Protein AF-A0A520JYJ1-F1 (afdb_monomer)

Structure (mmCIF, N/CA/C/O backbone):
data_AF-A0A520JYJ1-F1
#
_entry.id   AF-A0A520JYJ1-F1
#
loop_
_atom_site.group_PDB
_atom_site.id
_atom_site.type_symbol
_atom_site.label_atom_id
_atom_site.label_alt_id
_atom_site.label_comp_id
_atom_site.label_asym_id
_atom_site.label_entity_id
_atom_site.label_seq_id
_atom_site.pdbx_PDB_ins_code
_atom_site.Cartn_x
_atom_site.Cartn_y
_atom_site.Cartn_z
_atom_site.occupancy
_atom_site.B_iso_or_equiv
_atom_site.auth_seq_id
_atom_site.auth_comp_id
_atom_site.auth_asym_id
_atom_site.auth_atom_id
_atom_site.pdbx_PDB_model_num
ATOM 1 N N . MET A 1 1 ? 9.051 22.943 2.762 1.00 49.75 1 MET A N 1
ATOM 2 C CA . MET A 1 1 ? 8.472 21.767 3.449 1.00 49.75 1 MET A CA 1
ATOM 3 C C . MET A 1 1 ? 9.576 20.745 3.698 1.00 49.75 1 MET A C 1
ATOM 5 O O . MET A 1 1 ? 9.988 20.079 2.762 1.00 49.75 1 MET A O 1
ATOM 9 N N . LYS A 1 2 ? 10.110 20.650 4.923 1.00 54.56 2 LYS A N 1
ATOM 10 C CA . LYS A 1 2 ? 10.982 19.531 5.313 1.00 54.56 2 LYS A CA 1
ATOM 11 C C . LYS A 1 2 ? 10.099 18.504 6.011 1.00 54.56 2 LYS A C 1
ATOM 13 O O . LYS A 1 2 ? 9.679 18.733 7.141 1.00 54.56 2 LYS A O 1
ATOM 18 N N . HIS A 1 3 ? 9.759 17.411 5.335 1.00 61.56 3 HIS A N 1
ATOM 19 C CA . HIS A 1 3 ? 9.203 16.261 6.040 1.00 61.56 3 HIS A CA 1
ATOM 20 C C . HIS A 1 3 ? 10.293 15.717 6.963 1.00 61.56 3 HIS A C 1
ATOM 22 O O . HIS A 1 3 ? 11.435 15.547 6.536 1.00 61.56 3 HIS A O 1
ATOM 28 N N . SER A 1 4 ? 9.971 15.475 8.233 1.00 85.25 4 SER A N 1
ATOM 29 C CA . SER A 1 4 ? 10.904 14.758 9.096 1.00 85.25 4 SER A CA 1
ATOM 30 C C . SER A 1 4 ? 11.098 13.344 8.549 1.00 85.25 4 SER A C 1
ATOM 32 O O . SER A 1 4 ? 10.180 12.763 7.964 1.00 85.25 4 SER A O 1
ATOM 34 N N . LEU A 1 5 ? 12.277 12.763 8.770 1.00 85.81 5 LEU A N 1
ATOM 35 C CA . LEU A 1 5 ? 12.536 11.359 8.432 1.00 85.81 5 LEU A CA 1
ATOM 36 C C . LEU A 1 5 ? 11.458 10.433 9.023 1.00 85.81 5 LEU A C 1
ATOM 38 O O . LEU A 1 5 ? 11.055 9.462 8.391 1.00 85.81 5 LEU A O 1
ATOM 42 N N . THR A 1 6 ? 10.926 10.781 10.197 1.00 85.56 6 THR A N 1
ATOM 43 C CA . THR A 1 6 ? 9.805 10.092 10.845 1.00 85.56 6 THR A CA 1
ATOM 44 C C . THR A 1 6 ? 8.529 10.113 10.002 1.00 85.56 6 THR A C 1
ATOM 46 O O . THR A 1 6 ? 7.864 9.088 9.876 1.00 85.56 6 THR A O 1
ATOM 49 N N . ALA A 1 7 ? 8.182 11.255 9.402 1.00 84.88 7 ALA A N 1
ATOM 50 C CA . ALA A 1 7 ? 7.011 11.354 8.537 1.00 84.88 7 ALA A CA 1
ATOM 51 C C . ALA A 1 7 ? 7.184 10.505 7.269 1.00 84.88 7 ALA A C 1
ATOM 53 O O . ALA A 1 7 ? 6.270 9.772 6.908 1.00 84.88 7 ALA A O 1
ATOM 54 N N . ILE A 1 8 ? 8.368 10.548 6.648 1.00 88.94 8 ILE A N 1
ATOM 55 C CA . ILE A 1 8 ? 8.685 9.755 5.449 1.00 88.94 8 ILE A CA 1
ATOM 56 C C . ILE A 1 8 ? 8.552 8.257 5.745 1.00 88.94 8 ILE A C 1
ATOM 58 O O . ILE A 1 8 ? 7.845 7.552 5.029 1.00 88.94 8 ILE A O 1
ATOM 62 N N . LYS A 1 9 ? 9.158 7.784 6.843 1.00 89.75 9 LYS A N 1
ATOM 63 C CA . LYS A 1 9 ? 9.048 6.384 7.281 1.00 89.75 9 LYS A CA 1
ATOM 64 C C . LYS A 1 9 ? 7.595 5.958 7.474 1.00 89.75 9 LYS A C 1
ATOM 66 O O . LYS A 1 9 ? 7.208 4.895 7.003 1.00 89.75 9 LYS A O 1
ATOM 71 N N . ARG A 1 10 ? 6.782 6.800 8.123 1.00 90.06 10 ARG A N 1
ATOM 72 C CA . ARG A 1 10 ? 5.357 6.517 8.325 1.00 90.06 10 ARG A CA 1
ATOM 73 C C . ARG A 1 10 ? 4.626 6.339 6.996 1.00 90.06 10 ARG A C 1
ATOM 75 O O . ARG A 1 10 ? 3.911 5.360 6.857 1.00 90.06 10 ARG A O 1
ATOM 82 N N . TYR A 1 11 ? 4.830 7.228 6.022 1.00 92.12 11 TYR A N 1
ATOM 83 C CA . TYR A 1 11 ? 4.169 7.102 4.717 1.00 92.12 11 TYR A CA 1
ATOM 84 C C . TYR A 1 11 ? 4.566 5.823 3.980 1.00 92.12 11 TYR A C 1
ATOM 86 O O . TYR A 1 11 ? 3.695 5.164 3.421 1.00 92.12 11 TYR A O 1
ATOM 94 N N . ILE A 1 12 ? 5.845 5.440 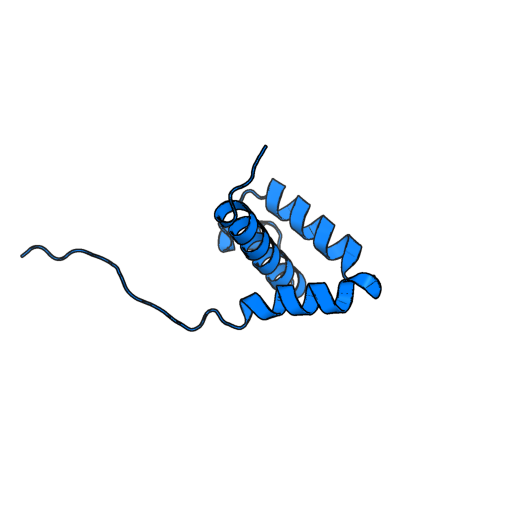4.031 1.00 92.69 12 ILE A N 1
ATOM 95 C CA . ILE A 1 12 ? 6.326 4.201 3.405 1.00 92.69 12 ILE A CA 1
ATOM 96 C C . ILE A 1 12 ? 5.677 2.974 4.060 1.00 92.69 12 ILE A C 1
ATOM 98 O O . ILE A 1 12 ? 5.176 2.113 3.346 1.00 92.69 12 ILE A O 1
ATOM 102 N N . LEU A 1 13 ? 5.618 2.917 5.396 1.00 93.94 13 LEU A N 1
ATOM 103 C CA . LEU A 1 13 ? 4.986 1.808 6.128 1.00 93.94 13 LEU A CA 1
ATOM 104 C C . LEU A 1 13 ? 3.464 1.750 5.925 1.00 93.94 13 LEU A C 1
ATOM 106 O O . LEU A 1 13 ? 2.870 0.680 5.825 1.00 93.94 13 LEU A O 1
ATOM 110 N N . THR A 1 14 ? 2.796 2.902 5.861 1.00 95.88 14 THR A N 1
ATOM 111 C CA . THR A 1 14 ? 1.362 2.943 5.555 1.00 95.88 14 THR A CA 1
ATOM 112 C C . THR A 1 14 ? 1.104 2.460 4.128 1.00 95.88 14 THR A C 1
ATOM 114 O O . THR A 1 14 ? 0.193 1.663 3.908 1.00 95.88 14 THR A O 1
ATOM 117 N N . PHE A 1 15 ? 1.917 2.898 3.163 1.00 96.81 15 PHE A N 1
ATOM 118 C CA . PHE A 1 15 ? 1.826 2.442 1.779 1.00 96.81 15 PHE A CA 1
ATOM 119 C C . PHE A 1 15 ? 2.095 0.938 1.654 1.00 96.81 15 PHE A C 1
ATOM 121 O O . PHE A 1 15 ? 1.308 0.247 1.009 1.00 96.81 15 PHE A O 1
ATOM 128 N N . SER A 1 16 ? 3.129 0.413 2.323 1.00 96.50 16 SER A N 1
ATOM 129 C CA . SER A 1 16 ? 3.459 -1.016 2.285 1.00 96.50 16 SER A CA 1
ATOM 130 C C . SER A 1 16 ? 2.305 -1.886 2.775 1.00 96.50 16 SER A C 1
ATOM 132 O O .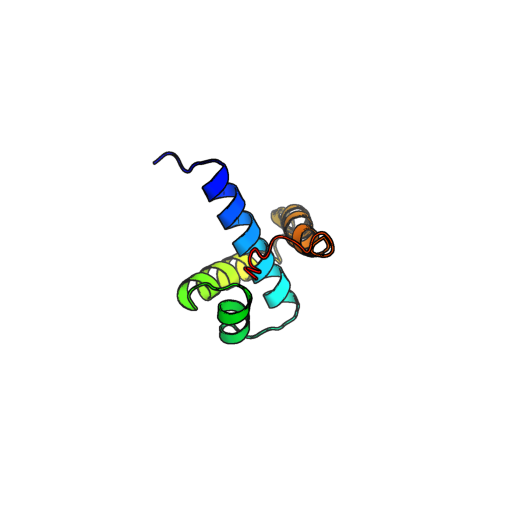 SER A 1 16 ? 2.023 -2.918 2.166 1.00 96.50 16 SER A O 1
ATOM 134 N N . ARG A 1 17 ? 1.604 -1.465 3.836 1.00 97.00 17 ARG A N 1
ATOM 135 C CA . ARG A 1 17 ? 0.424 -2.170 4.355 1.00 97.00 17 ARG A CA 1
ATOM 136 C C . ARG A 1 17 ? -0.743 -2.156 3.375 1.00 97.00 17 ARG A C 1
ATOM 138 O O . ARG A 1 17 ? -1.369 -3.191 3.159 1.00 97.00 17 ARG A O 1
ATOM 145 N N . VAL A 1 18 ? -1.025 -1.007 2.755 1.00 97.81 18 VAL A N 1
ATOM 146 C CA . VAL A 1 18 ? -2.091 -0.905 1.745 1.00 97.81 18 VAL A CA 1
ATOM 147 C C . VAL A 1 18 ? -1.779 -1.774 0.527 1.00 97.81 18 VAL A C 1
ATOM 149 O O . VAL A 1 18 ? -2.661 -2.500 0.072 1.00 97.81 18 VAL A O 1
ATOM 152 N N . ALA A 1 19 ? -0.543 -1.739 0.023 1.00 96.62 19 ALA A N 1
ATOM 153 C CA . ALA A 1 19 ? -0.112 -2.556 -1.110 1.00 96.62 19 ALA A CA 1
ATOM 154 C C . ALA A 1 19 ? -0.245 -4.056 -0.801 1.00 96.62 19 ALA A C 1
ATOM 156 O O . ALA A 1 19 ? -0.884 -4.786 -1.555 1.00 96.62 19 ALA A O 1
ATOM 157 N N . TYR A 1 20 ? 0.254 -4.495 0.359 1.00 96.31 20 TYR A N 1
ATOM 158 C CA . TYR A 1 20 ? 0.176 -5.893 0.788 1.00 96.31 20 TYR A CA 1
ATOM 159 C C . TYR A 1 20 ? -1.265 -6.401 0.896 1.00 96.31 20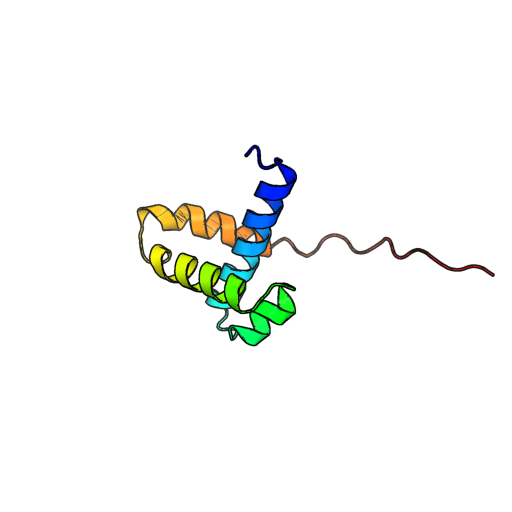 TYR A C 1
ATOM 161 O O . TYR A 1 20 ? -1.594 -7.459 0.363 1.00 96.31 20 TYR A O 1
ATOM 169 N N . LEU A 1 21 ? -2.152 -5.643 1.545 1.00 96.69 21 LEU A N 1
ATOM 170 C CA . LEU A 1 21 ? -3.553 -6.046 1.681 1.00 96.69 21 LEU A CA 1
ATOM 171 C C . LEU A 1 21 ? -4.312 -5.984 0.347 1.00 96.69 21 LEU A C 1
ATOM 173 O O . LEU A 1 21 ? -5.234 -6.766 0.129 1.00 96.69 21 LEU A O 1
ATOM 177 N N . THR A 1 22 ? -3.908 -5.096 -0.563 1.00 96.69 22 THR A N 1
ATOM 178 C CA . THR A 1 22 ? -4.463 -5.049 -1.923 1.00 96.69 22 THR A CA 1
ATOM 179 C C . THR A 1 22 ? -4.097 -6.304 -2.704 1.00 96.69 22 THR A C 1
ATOM 181 O O . THR A 1 22 ? -4.974 -6.901 -3.321 1.00 96.69 22 THR A O 1
ATOM 184 N N . GLU A 1 23 ? -2.845 -6.754 -2.610 1.00 94.00 23 GLU A N 1
ATOM 185 C CA . GLU A 1 23 ? -2.387 -8.000 -3.237 1.00 94.00 23 GLU A CA 1
ATOM 186 C C . GLU A 1 23 ? -3.091 -9.236 -2.651 1.00 94.00 23 GLU A C 1
ATOM 188 O O . GLU A 1 23 ? -3.372 -10.204 -3.352 1.00 94.00 23 GLU A O 1
ATOM 193 N N . LYS A 1 24 ? -3.460 -9.189 -1.364 1.00 94.75 24 LYS A N 1
ATOM 194 C CA . LYS A 1 24 ? -4.270 -10.228 -0.707 1.00 94.75 24 LYS A CA 1
ATOM 195 C C . LYS A 1 24 ? -5.767 -10.173 -1.042 1.00 94.75 24 LYS A C 1
ATOM 197 O O . LYS A 1 24 ? -6.502 -11.044 -0.587 1.00 94.75 24 LYS A O 1
ATOM 202 N N . GLY A 1 25 ? -6.222 -9.188 -1.818 1.00 96.25 25 GLY A N 1
ATOM 203 C CA . GLY A 1 25 ? -7.610 -9.090 -2.279 1.00 96.25 25 GLY A CA 1
ATOM 204 C C . GLY A 1 25 ? -8.592 -8.457 -1.286 1.00 96.25 25 GLY A C 1
ATOM 205 O O . GLY A 1 25 ? -9.799 -8.579 -1.484 1.00 96.25 25 GLY A O 1
ATOM 206 N N . TYR A 1 26 ? -8.115 -7.770 -0.241 1.00 97.50 26 TYR A N 1
ATOM 207 C CA . TYR A 1 26 ? -9.000 -7.059 0.689 1.00 97.50 26 TYR A CA 1
ATOM 208 C C . TYR A 1 26 ? -9.684 -5.866 0.009 1.00 97.50 26 TYR A C 1
ATOM 210 O O . TYR A 1 26 ? -9.105 -5.164 -0.829 1.00 97.50 26 TYR A O 1
ATOM 218 N N . SER A 1 27 ? -10.920 -5.581 0.412 1.00 97.31 27 SER A N 1
ATOM 219 C CA . SER A 1 27 ? -11.658 -4.418 -0.069 1.00 97.31 27 SER A CA 1
ATOM 220 C C . SER A 1 27 ? -11.078 -3.111 0.477 1.00 97.31 27 SER A C 1
ATOM 222 O O . SER A 1 27 ? -10.473 -3.046 1.548 1.00 97.31 27 SER A O 1
ATOM 224 N N . ARG A 1 28 ? -11.342 -2.006 -0.228 1.00 97.69 28 ARG A N 1
ATOM 225 C CA . ARG A 1 28 ? -10.928 -0.656 0.192 1.00 97.69 28 ARG A CA 1
ATOM 226 C C . ARG A 1 28 ? -11.353 -0.322 1.629 1.00 97.69 28 ARG A C 1
ATOM 228 O O . ARG A 1 28 ? -10.587 0.309 2.352 1.00 97.69 28 ARG A O 1
ATOM 235 N N . LYS A 1 29 ? -12.561 -0.730 2.031 1.00 97.81 29 LYS A N 1
ATOM 236 C CA . LYS A 1 29 ? -13.111 -0.459 3.368 1.00 97.81 29 LYS A CA 1
ATOM 237 C C . LYS A 1 29 ? -12.389 -1.256 4.449 1.00 97.81 29 LYS A C 1
ATOM 239 O O . LYS A 1 29 ? -12.013 -0.687 5.469 1.00 97.81 29 LYS A O 1
ATOM 244 N N . GLU A 1 30 ? -12.149 -2.543 4.201 1.00 97.81 30 GLU A N 1
ATOM 245 C CA . GLU A 1 30 ? -11.384 -3.400 5.114 1.00 97.81 30 GLU A CA 1
ATOM 246 C C . GLU A 1 30 ? -9.960 -2.878 5.286 1.00 97.81 30 GLU A C 1
ATOM 248 O O . GLU A 1 30 ? -9.475 -2.783 6.407 1.00 97.81 30 GLU A O 1
ATOM 253 N N . ILE A 1 31 ? -9.312 -2.455 4.200 1.00 98.06 31 ILE A N 1
ATOM 254 C CA . ILE A 1 31 ? -7.961 -1.889 4.260 1.00 98.06 31 ILE A CA 1
ATOM 255 C C . ILE A 1 31 ? -7.948 -0.576 5.048 1.00 98.06 31 ILE A C 1
ATOM 257 O O . ILE A 1 31 ? -7.102 -0.407 5.924 1.00 98.06 31 ILE A O 1
ATOM 261 N N . ALA A 1 32 ? -8.883 0.340 4.781 1.00 98.12 32 ALA A N 1
ATOM 262 C CA . ALA A 1 32 ? -8.996 1.595 5.525 1.00 98.12 32 ALA A CA 1
ATOM 263 C C . ALA A 1 32 ? -9.158 1.342 7.034 1.00 98.12 32 ALA A C 1
ATOM 265 O O . ALA A 1 32 ? -8.502 1.995 7.850 1.00 98.12 32 ALA A O 1
ATOM 266 N N . PHE A 1 33 ? -9.970 0.342 7.392 1.00 97.69 33 PHE A N 1
ATOM 267 C CA . PHE A 1 33 ? -10.168 -0.098 8.769 1.00 97.69 33 PHE A CA 1
ATOM 268 C C . PHE A 1 33 ? -8.903 -0.728 9.379 1.00 97.69 33 PHE A C 1
ATOM 270 O O . PHE A 1 33 ? -8.477 -0.321 10.456 1.00 97.69 33 PHE A O 1
ATOM 277 N N . LEU A 1 34 ? -8.252 -1.673 8.697 1.00 96.19 34 LEU A N 1
ATOM 278 C CA . LEU A 1 34 ? -7.058 -2.368 9.203 1.00 96.19 34 LEU A CA 1
ATOM 279 C C . LEU A 1 34 ? -5.847 -1.435 9.351 1.00 96.19 34 LEU A C 1
ATOM 281 O O . LEU A 1 34 ? -5.078 -1.548 10.304 1.00 96.19 34 LEU A O 1
ATOM 285 N N . VAL A 1 35 ? -5.675 -0.503 8.412 1.00 95.81 35 VAL A N 1
ATOM 286 C CA . VAL A 1 35 ? -4.532 0.424 8.365 1.00 95.81 35 VAL A CA 1
ATOM 287 C C . VAL A 1 35 ? -4.809 1.721 9.141 1.00 95.81 35 VAL A C 1
ATOM 289 O O . VAL A 1 35 ? -3.883 2.495 9.378 1.00 95.81 35 VAL A O 1
ATOM 292 N N . GLN A 1 36 ? -6.050 1.941 9.593 1.00 96.94 36 GLN A N 1
ATOM 293 C CA . GLN A 1 36 ? -6.479 3.122 10.356 1.00 96.94 36 GLN A CA 1
ATOM 294 C C . GLN A 1 36 ? -6.227 4.440 9.599 1.00 96.94 36 GLN A C 1
ATOM 296 O O . GLN A 1 36 ? -5.720 5.422 10.146 1.00 96.94 36 GLN A O 1
ATOM 301 N N . ILE A 1 37 ? -6.586 4.464 8.312 1.00 97.38 37 ILE A N 1
ATOM 302 C CA . ILE A 1 37 ? -6.506 5.647 7.443 1.00 97.38 37 ILE A CA 1
ATOM 303 C C . ILE A 1 37 ? -7.830 5.880 6.717 1.00 97.38 37 ILE A C 1
ATOM 305 O O . ILE A 1 37 ? -8.671 4.995 6.613 1.00 97.38 37 ILE A O 1
ATOM 309 N N . SER A 1 38 ? -8.020 7.082 6.169 1.00 98.00 38 SER A N 1
ATOM 310 C CA . SER A 1 38 ? -9.230 7.380 5.392 1.00 98.00 38 SER A CA 1
ATOM 311 C C . SER A 1 38 ? -9.379 6.467 4.164 1.00 98.00 38 SER A C 1
ATOM 313 O O . SER A 1 38 ? -8.391 6.127 3.503 1.00 98.00 38 SER A O 1
ATOM 315 N N . GLU A 1 39 ? -10.621 6.153 3.780 1.00 97.44 39 GLU A N 1
ATOM 316 C CA . GLU A 1 39 ? -10.907 5.455 2.515 1.00 97.44 39 GLU A CA 1
ATOM 317 C C . GLU A 1 39 ? -10.363 6.219 1.296 1.00 97.44 39 GLU A C 1
ATOM 319 O O . GLU A 1 39 ? -9.917 5.602 0.327 1.00 97.44 39 GLU A O 1
ATOM 324 N N . ARG A 1 40 ? -10.345 7.561 1.353 1.00 98.00 40 ARG A N 1
ATOM 325 C CA . ARG A 1 40 ? -9.752 8.411 0.308 1.00 98.00 40 ARG A CA 1
ATOM 326 C C . ARG A 1 40 ? -8.264 8.113 0.126 1.00 98.00 40 ARG A C 1
ATOM 328 O O . ARG A 1 40 ? -7.840 7.844 -0.992 1.00 98.00 40 ARG A O 1
ATOM 335 N N . LEU A 1 41 ? -7.494 8.135 1.215 1.00 97.62 41 LEU A N 1
ATOM 336 C CA . LEU A 1 41 ? -6.056 7.860 1.172 1.00 97.62 41 LEU 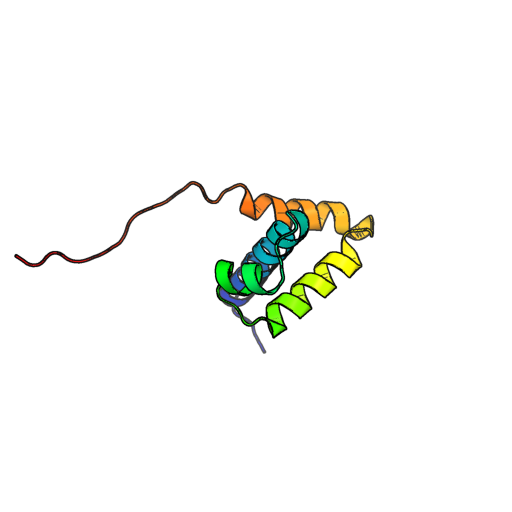A CA 1
ATOM 337 C C . LEU A 1 41 ? -5.778 6.408 0.769 1.00 97.62 41 LEU A C 1
ATOM 339 O O . LEU A 1 41 ? -4.893 6.149 -0.040 1.00 97.62 41 LEU A O 1
ATOM 343 N N . THR A 1 42 ? -6.588 5.470 1.266 1.00 98.19 42 THR A N 1
ATOM 344 C CA . THR A 1 42 ? -6.523 4.064 0.849 1.00 98.19 42 THR A CA 1
ATOM 345 C C . THR A 1 42 ? -6.676 3.948 -0.665 1.00 98.19 42 THR A C 1
ATOM 347 O O . THR A 1 42 ? -5.888 3.271 -1.313 1.00 98.19 42 THR A O 1
ATOM 350 N N . ARG A 1 43 ? -7.641 4.663 -1.259 1.00 98.25 43 ARG A N 1
ATOM 351 C CA . ARG A 1 43 ? -7.828 4.683 -2.714 1.00 98.25 43 ARG A CA 1
ATOM 352 C C . ARG A 1 43 ? -6.627 5.213 -3.473 1.00 98.25 43 ARG A C 1
ATOM 354 O O . ARG A 1 43 ? -6.270 4.621 -4.484 1.00 98.25 43 ARG A O 1
ATOM 361 N N . GLU A 1 44 ? -6.034 6.302 -3.008 1.00 98.19 44 GLU A N 1
ATOM 362 C CA . GLU A 1 44 ? -4.852 6.892 -3.640 1.00 98.19 44 GLU A CA 1
ATOM 363 C C . GLU A 1 44 ? -3.673 5.910 -3.628 1.00 98.19 44 GLU A C 1
ATOM 365 O O . GLU A 1 44 ? -3.038 5.701 -4.658 1.00 98.19 44 GLU A O 1
ATOM 370 N N . TYR A 1 45 ? -3.438 5.228 -2.504 1.00 97.69 45 TYR A N 1
ATOM 371 C CA . TYR A 1 45 ? -2.370 4.230 -2.393 1.00 97.69 45 TYR A CA 1
ATOM 372 C C . TYR A 1 45 ? -2.645 2.966 -3.210 1.00 97.69 45 TYR A C 1
ATOM 374 O O . TYR A 1 45 ? -1.730 2.443 -3.838 1.00 97.69 45 TYR A O 1
ATOM 382 N N . GLN A 1 46 ? -3.897 2.505 -3.265 1.00 97.38 46 GLN A N 1
ATOM 383 C CA . GLN A 1 46 ? -4.281 1.388 -4.129 1.00 97.38 46 GLN A CA 1
ATOM 384 C C . GLN A 1 46 ? -4.078 1.713 -5.606 1.00 97.38 46 GLN A C 1
ATOM 386 O O . GLN A 1 46 ? -3.511 0.903 -6.331 1.00 97.38 46 GLN A O 1
ATOM 391 N N . ALA A 1 47 ? -4.520 2.892 -6.049 1.00 97.44 47 ALA A N 1
ATOM 392 C CA . ALA A 1 47 ? -4.336 3.325 -7.429 1.00 97.44 47 ALA A CA 1
ATOM 393 C C . ALA A 1 47 ? -2.847 3.398 -7.787 1.00 97.44 47 ALA A C 1
ATOM 395 O O . ALA A 1 47 ? -2.450 2.880 -8.824 1.00 97.44 47 ALA A O 1
ATOM 396 N N . LEU A 1 48 ? -2.024 3.957 -6.892 1.00 96.44 48 LEU A N 1
ATOM 397 C CA . LEU A 1 48 ? -0.579 4.034 -7.080 1.00 96.44 48 LEU A CA 1
ATOM 398 C C . LEU A 1 48 ? 0.065 2.644 -7.181 1.00 96.44 48 LEU A C 1
ATOM 400 O O . LEU A 1 48 ? 0.860 2.403 -8.080 1.00 96.44 48 LEU A O 1
ATOM 404 N N . TYR A 1 49 ? -0.295 1.717 -6.289 1.00 96.62 49 TYR A N 1
ATOM 405 C CA . TYR A 1 49 ? 0.216 0.347 -6.343 1.00 96.62 49 TYR A CA 1
ATOM 406 C C . TYR A 1 49 ? -0.177 -0.352 -7.651 1.00 96.62 49 TYR A C 1
ATOM 408 O O . TYR A 1 49 ? 0.682 -0.877 -8.351 1.00 96.62 49 TYR A O 1
ATOM 416 N N . LEU A 1 50 ? -1.461 -0.309 -8.017 1.00 95.31 50 LEU A N 1
ATOM 417 C CA . LEU A 1 50 ? -1.971 -0.953 -9.229 1.00 95.31 50 LEU A CA 1
ATOM 418 C C . LEU A 1 50 ? -1.380 -0.358 -10.513 1.00 95.31 50 LEU A C 1
ATOM 420 O O . LEU A 1 50 ? -1.195 -1.092 -11.476 1.00 95.31 50 LEU A O 1
ATOM 424 N N . GLN A 1 51 ? -1.072 0.940 -10.521 1.00 96.19 51 GLN A N 1
ATOM 425 C CA . GLN A 1 51 ? -0.453 1.610 -11.663 1.00 96.19 51 GLN A CA 1
ATOM 426 C C . GLN A 1 51 ? 0.964 1.096 -11.949 1.00 96.19 51 GLN A C 1
ATOM 428 O O . GLN A 1 51 ? 1.346 1.008 -13.110 1.00 96.19 51 GLN A O 1
ATOM 433 N N . TYR A 1 52 ? 1.739 0.778 -10.908 1.00 95.44 52 TYR A N 1
ATOM 434 C CA . TYR A 1 52 ? 3.164 0.456 -11.048 1.00 95.44 52 TYR A CA 1
ATOM 435 C C . TYR A 1 52 ? 3.510 -1.016 -10.806 1.00 95.44 52 TYR A C 1
ATOM 437 O O . TYR A 1 52 ? 4.628 -1.419 -11.107 1.00 95.44 52 TYR A O 1
ATOM 445 N N . LYS A 1 53 ? 2.584 -1.840 -10.297 1.00 93.62 53 LYS A N 1
ATOM 446 C CA . LYS A 1 53 ? 2.867 -3.254 -9.988 1.00 93.62 53 LYS A CA 1
ATOM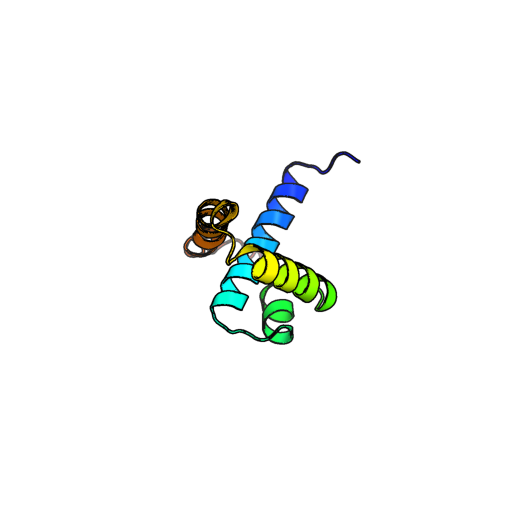 447 C C . LYS A 1 53 ? 3.268 -4.098 -11.203 1.00 93.62 53 LYS A C 1
ATOM 449 O O . LYS A 1 53 ? 3.928 -5.114 -11.029 1.00 93.62 53 LYS A O 1
ATOM 454 N N . GLU A 1 54 ? 2.842 -3.707 -12.404 1.00 92.38 54 GLU A N 1
ATOM 455 C CA . GLU A 1 54 ? 3.120 -4.447 -13.645 1.00 92.38 54 GLU A CA 1
ATOM 456 C C . GLU A 1 54 ? 4.347 -3.912 -14.386 1.00 92.38 54 GLU A C 1
ATOM 458 O O . GLU A 1 54 ? 4.815 -4.543 -15.331 1.00 92.38 54 GLU A O 1
ATOM 463 N N . ASP A 1 55 ? 4.886 -2.769 -13.958 1.00 95.06 55 ASP A N 1
ATOM 464 C CA . ASP A 1 55 ? 6.060 -2.170 -14.575 1.00 95.06 55 ASP A CA 1
ATOM 465 C C . ASP A 1 55 ? 7.340 -2.835 -14.022 1.00 95.06 55 ASP A C 1
ATOM 467 O O . ASP A 1 55 ? 7.639 -2.714 -12.824 1.00 95.06 55 ASP A O 1
ATOM 471 N N . PRO A 1 56 ? 8.131 -3.522 -14.874 1.00 92.56 56 PRO A N 1
ATOM 472 C CA . PRO A 1 56 ? 9.349 -4.206 -14.452 1.00 92.56 56 PRO A CA 1
ATOM 473 C C . PRO A 1 56 ? 10.365 -3.285 -13.771 1.00 92.56 56 PRO A C 1
ATOM 475 O O . PRO A 1 56 ? 11.109 -3.750 -12.912 1.00 92.56 56 PRO A O 1
ATOM 478 N N . ALA A 1 57 ? 10.387 -1.989 -14.106 1.00 94.44 57 ALA A N 1
ATOM 479 C CA . ALA A 1 57 ? 11.316 -1.024 -13.521 1.00 94.44 57 ALA A CA 1
ATOM 480 C C . ALA A 1 57 ? 11.071 -0.790 -12.020 1.00 94.44 57 ALA A C 1
ATOM 482 O O . ALA A 1 57 ? 11.976 -0.358 -11.304 1.00 94.44 57 ALA A O 1
ATOM 483 N N . TYR A 1 58 ? 9.858 -1.075 -11.537 1.00 92.44 58 TYR A N 1
ATOM 484 C CA . TYR A 1 58 ? 9.465 -0.871 -10.142 1.00 92.44 58 TYR A CA 1
ATOM 485 C C . TYR A 1 58 ? 9.250 -2.174 -9.372 1.00 92.44 58 TYR A C 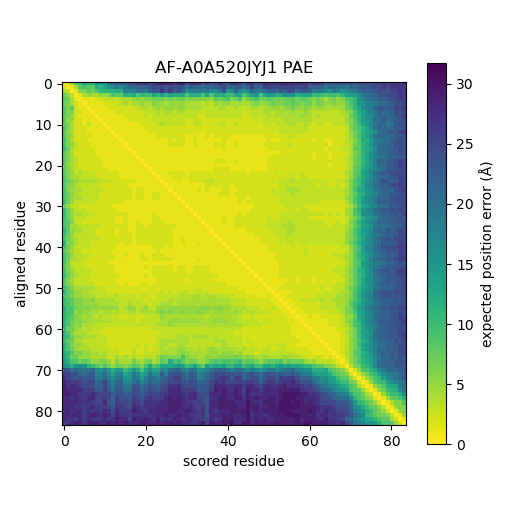1
ATOM 487 O O . TYR A 1 58 ? 9.055 -2.123 -8.156 1.00 92.44 58 TYR A O 1
ATOM 495 N N . LYS A 1 59 ? 9.316 -3.328 -10.046 1.00 91.19 59 LYS A N 1
ATOM 496 C CA . LYS A 1 59 ? 9.033 -4.640 -9.459 1.00 91.19 59 LYS A CA 1
ATOM 497 C C . LYS A 1 59 ? 9.896 -4.926 -8.228 1.00 91.19 59 LYS A C 1
ATOM 499 O O . LYS A 1 59 ? 9.343 -5.113 -7.148 1.00 91.19 59 LYS A O 1
ATOM 504 N N . ASP A 1 60 ? 11.220 -4.859 -8.366 1.00 92.19 60 ASP A N 1
ATOM 505 C CA . ASP A 1 60 ? 12.158 -5.141 -7.267 1.00 92.19 60 ASP A CA 1
ATOM 506 C C . ASP A 1 60 ? 11.890 -4.229 -6.063 1.00 92.19 60 ASP A C 1
ATOM 508 O O . ASP A 1 60 ? 11.822 -4.663 -4.912 1.00 92.19 60 ASP A O 1
ATOM 512 N N . ARG A 1 61 ? 11.642 -2.941 -6.331 1.00 92.88 61 ARG A N 1
ATOM 513 C CA . ARG A 1 61 ? 11.376 -1.969 -5.272 1.00 92.88 61 ARG A CA 1
ATOM 514 C C . ARG A 1 61 ? 10.045 -2.223 -4.567 1.00 92.88 61 ARG A C 1
ATOM 516 O O . ARG A 1 61 ? 9.943 -2.009 -3.359 1.00 92.88 61 ARG A O 1
ATOM 523 N N . LEU A 1 62 ? 9.018 -2.638 -5.302 1.00 93.25 62 LEU A N 1
ATOM 524 C CA . LEU A 1 62 ? 7.726 -2.998 -4.727 1.00 93.25 62 LEU A CA 1
ATOM 525 C C . LEU A 1 62 ? 7.823 -4.284 -3.904 1.00 93.25 62 LEU A C 1
ATOM 527 O O . LEU A 1 62 ? 7.237 -4.335 -2.826 1.00 93.25 62 LEU A O 1
ATOM 531 N N . GLU A 1 63 ? 8.598 -5.274 -4.346 1.00 91.56 63 GLU A N 1
ATOM 532 C CA . GLU A 1 63 ? 8.864 -6.494 -3.577 1.00 91.56 63 GLU A CA 1
ATOM 533 C C . GLU A 1 63 ? 9.557 -6.183 -2.242 1.00 91.56 63 GLU A C 1
ATOM 535 O O . GLU A 1 63 ? 9.101 -6.650 -1.196 1.00 91.56 63 GLU A O 1
ATOM 540 N N . GLU A 1 64 ? 10.571 -5.310 -2.235 1.00 91.50 64 GLU A N 1
ATOM 541 C CA . GLU A 1 64 ? 11.214 -4.836 -0.999 1.00 91.50 64 GLU A CA 1
ATOM 542 C C . GLU A 1 64 ? 10.218 -4.157 -0.046 1.00 91.50 64 GLU A C 1
ATOM 544 O O . GLU A 1 64 ? 10.220 -4.409 1.161 1.00 91.50 64 GLU A O 1
ATOM 549 N N . ILE A 1 65 ? 9.351 -3.290 -0.579 1.00 91.12 65 ILE A N 1
ATOM 550 C CA . ILE A 1 65 ? 8.326 -2.592 0.206 1.00 91.12 65 ILE A CA 1
ATOM 551 C C . ILE A 1 65 ? 7.317 -3.593 0.780 1.00 91.12 65 ILE A C 1
ATOM 553 O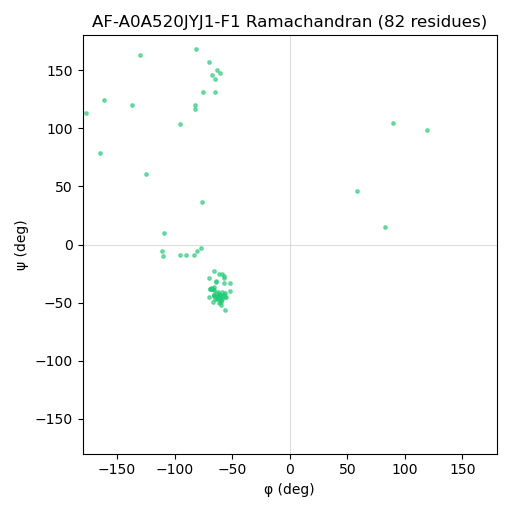 O . ILE A 1 65 ? 6.924 -3.469 1.939 1.00 91.12 65 ILE A O 1
ATOM 557 N N . LEU A 1 66 ? 6.898 -4.589 -0.000 1.00 90.56 66 LEU A N 1
ATOM 558 C CA . LEU A 1 66 ? 5.954 -5.616 0.438 1.00 90.56 66 LEU A CA 1
ATOM 559 C C . LEU A 1 66 ? 6.559 -6.519 1.517 1.00 90.56 66 LEU A C 1
ATOM 561 O O . LEU A 1 66 ? 5.865 -6.839 2.489 1.00 90.56 66 LEU A O 1
ATOM 565 N N . ALA A 1 67 ? 7.847 -6.851 1.401 1.00 90.12 67 ALA A N 1
ATOM 566 C CA . ALA A 1 67 ? 8.580 -7.665 2.367 1.00 90.12 67 ALA A CA 1
ATOM 567 C C . ALA A 1 67 ? 8.589 -7.060 3.783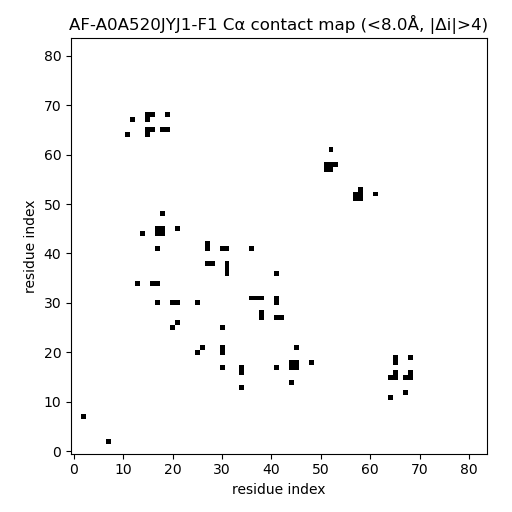 1.00 90.12 67 ALA A C 1
ATOM 569 O O . ALA A 1 67 ? 8.633 -7.813 4.757 1.00 90.12 67 ALA A O 1
ATOM 570 N N . LEU A 1 68 ? 8.431 -5.735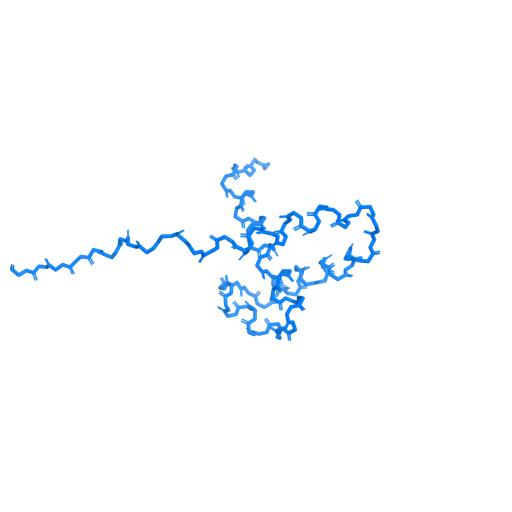 3.924 1.00 87.00 68 LEU A N 1
ATOM 571 C CA . LEU A 1 68 ? 8.297 -5.065 5.227 1.00 87.00 68 LEU A CA 1
ATOM 572 C C . LEU A 1 68 ? 7.122 -5.601 6.064 1.00 87.00 68 LEU A C 1
ATOM 574 O O . LEU A 1 68 ? 7.180 -5.558 7.288 1.00 87.00 68 LEU A O 1
ATOM 578 N N . ASN A 1 69 ? 6.070 -6.129 5.431 1.00 82.31 69 ASN A N 1
ATOM 579 C CA . ASN A 1 69 ? 4.907 -6.685 6.134 1.00 82.31 69 ASN A CA 1
ATOM 580 C C . ASN A 1 69 ? 5.116 -8.135 6.605 1.00 82.31 69 ASN A C 1
ATOM 582 O O . ASN A 1 69 ? 4.291 -8.660 7.347 1.00 82.31 69 ASN A O 1
ATOM 586 N N . SER A 1 70 ? 6.207 -8.789 6.194 1.00 67.69 70 SER A N 1
ATOM 587 C CA . SER A 1 70 ? 6.530 -10.164 6.608 1.00 67.69 70 SER A CA 1
ATOM 588 C C . SER A 1 70 ? 7.179 -10.223 8.000 1.00 67.69 70 SER A C 1
ATOM 590 O O . SER A 1 70 ? 7.403 -11.312 8.519 1.00 67.69 70 SER A O 1
ATOM 592 N N . GLN A 1 71 ? 7.483 -9.066 8.607 1.00 55.75 71 GLN A N 1
ATOM 593 C CA . GLN A 1 71 ? 8.207 -8.942 9.880 1.00 55.75 71 GLN A CA 1
ATOM 594 C C . GLN A 1 71 ? 7.346 -8.477 11.071 1.00 55.75 71 GLN A C 1
ATOM 596 O O . GLN A 1 71 ? 7.887 -8.236 12.145 1.00 55.75 71 GLN A O 1
ATOM 601 N N . ASP A 1 72 ? 6.015 -8.412 10.946 1.00 45.69 72 ASP A N 1
ATOM 602 C CA . ASP A 1 72 ? 5.106 -8.014 12.043 1.00 45.69 72 ASP A CA 1
ATOM 603 C C . ASP A 1 72 ? 4.892 -9.131 13.106 1.00 45.69 72 ASP A C 1
ATOM 605 O O . ASP A 1 72 ? 3.813 -9.274 13.683 1.00 45.69 72 ASP A O 1
ATOM 609 N N . CYS A 1 73 ? 5.928 -9.919 13.413 1.00 39.12 73 CYS A N 1
ATOM 610 C CA . CYS A 1 73 ? 5.956 -10.842 14.551 1.00 39.12 73 CYS A CA 1
ATOM 611 C C . CYS A 1 73 ? 7.172 -10.570 15.449 1.00 39.12 73 CYS A C 1
ATOM 613 O O . CYS A 1 73 ? 8.016 -11.431 15.572 1.00 39.12 73 CYS A O 1
ATOM 615 N N . GLU A 1 74 ? 7.278 -9.370 16.027 1.00 36.72 74 GLU A N 1
ATOM 616 C CA . GLU A 1 74 ? 8.083 -8.980 17.209 1.00 36.72 74 GLU A CA 1
ATOM 617 C C . GLU A 1 74 ? 7.715 -7.482 17.434 1.00 36.72 74 GLU A C 1
ATOM 619 O O . GLU A 1 74 ? 7.971 -6.660 16.566 1.00 36.72 74 GLU A O 1
ATOM 624 N N . VAL A 1 75 ? 7.043 -6.959 18.468 1.00 41.81 75 VAL A N 1
ATOM 625 C CA . VAL A 1 75 ? 7.051 -7.228 19.907 1.00 41.81 75 VAL A CA 1
ATOM 626 C C . VAL A 1 75 ? 5.761 -6.661 20.523 1.00 41.81 75 VAL A C 1
ATOM 628 O O . VAL A 1 75 ? 5.471 -5.464 20.454 1.00 41.81 75 VAL A O 1
ATOM 631 N N . SER A 1 76 ? 5.016 -7.529 21.204 1.00 48.75 76 SER A N 1
ATOM 632 C CA . SER A 1 76 ? 4.083 -7.162 22.268 1.00 48.75 76 SER A CA 1
ATOM 633 C C . SER A 1 76 ? 4.840 -6.560 23.460 1.00 48.75 76 SER A C 1
ATOM 635 O O . SER A 1 76 ? 5.883 -7.090 23.838 1.00 48.75 76 SER A O 1
ATOM 637 N N . LYS A 1 77 ? 4.237 -5.541 24.097 1.00 46.59 77 LYS A N 1
ATOM 638 C CA . LYS A 1 77 ? 4.422 -5.035 25.483 1.00 46.59 77 LYS A CA 1
ATOM 639 C C . LYS A 1 77 ? 4.891 -3.578 25.578 1.00 46.59 77 LYS A C 1
ATOM 641 O O . LYS A 1 77 ? 6.080 -3.273 25.616 1.00 46.59 77 LYS A O 1
ATOM 646 N N . ARG A 1 78 ? 3.919 -2.692 25.807 1.00 34.00 78 ARG A N 1
ATOM 647 C CA . ARG A 1 78 ? 3.874 -1.833 27.006 1.00 34.00 78 ARG A CA 1
ATOM 648 C C . ARG A 1 78 ? 2.470 -1.236 27.148 1.00 34.00 78 ARG A C 1
ATOM 650 O O . ARG A 1 78 ? 2.218 -0.094 26.788 1.00 34.00 78 ARG A O 1
ATOM 657 N N . GLY A 1 79 ? 1.552 -2.054 27.660 1.00 34.62 79 GLY A N 1
ATOM 658 C CA . GLY A 1 79 ? 0.375 -1.554 28.365 1.00 34.62 79 GLY A CA 1
ATOM 659 C C . GLY A 1 79 ? 0.787 -1.240 29.801 1.00 34.62 79 GLY A C 1
ATOM 660 O O . GLY A 1 79 ? 1.308 -2.115 30.492 1.00 34.62 79 GLY A O 1
ATOM 661 N N . ALA A 1 80 ? 0.626 0.014 30.209 1.00 47.47 80 ALA A N 1
ATOM 662 C CA . ALA A 1 80 ? 0.708 0.435 31.601 1.00 47.47 80 ALA A CA 1
ATOM 663 C C . ALA A 1 80 ? -0.624 0.161 32.327 1.00 47.47 80 ALA A C 1
ATOM 665 O O . ALA A 1 80 ? -1.647 -0.052 31.681 1.00 47.47 80 ALA A O 1
ATOM 666 N N . LEU A 1 81 ? -0.569 0.275 33.659 1.00 40.09 81 LEU A N 1
ATOM 667 C CA . LEU A 1 81 ? -1.624 0.193 34.681 1.00 40.09 81 LEU A CA 1
ATOM 668 C C . LEU A 1 81 ? -1.913 -1.194 35.270 1.00 40.09 81 LEU A C 1
ATOM 670 O O . LEU A 1 81 ? -2.687 -1.972 34.724 1.00 40.09 81 LEU A O 1
ATOM 674 N N . LYS A 1 82 ? -1.437 -1.388 36.507 1.00 33.03 82 LYS A N 1
ATOM 675 C CA . LYS A 1 82 ? -2.347 -1.590 37.642 1.00 33.03 82 LYS A CA 1
ATOM 676 C C . LYS A 1 82 ? -1.866 -0.778 38.846 1.00 33.03 82 LYS A C 1
ATOM 678 O O . LYS A 1 82 ? -0.755 -0.977 39.321 1.00 33.03 82 LYS A O 1
ATOM 683 N N . CYS A 1 83 ? -2.724 0.133 39.296 1.00 37.84 83 CYS A N 1
ATOM 684 C CA . CYS A 1 83 ? -2.806 0.525 40.695 1.00 37.84 83 CYS A CA 1
ATOM 685 C C . CYS A 1 83 ? -3.520 -0.607 41.446 1.00 37.84 83 CYS A C 1
ATOM 687 O O . CYS A 1 83 ? -4.571 -1.050 40.977 1.00 37.84 83 CYS A O 1
ATOM 689 N N . ALA A 1 84 ? -2.956 -1.049 42.565 1.00 47.81 84 ALA A N 1
ATOM 690 C CA . ALA A 1 84 ? -3.646 -1.538 43.760 1.00 47.81 84 ALA A CA 1
ATOM 691 C C . ALA A 1 84 ? -2.607 -1.628 44.882 1.00 47.81 84 ALA A C 1
ATOM 693 O O . ALA A 1 84 ? -1.544 -2.235 44.618 1.00 47.81 84 ALA A O 1
#

Mean predicted aligned error: 8.67 Å

pLDDT: mean 83.9, std 20.7, range [33.03, 98.25]

Solvent-accessible surface area (backbone atoms only — not comparable to full-atom values): 5209 Å² total; per-residue (Å²): 137,84,76,51,72,69,54,55,52,50,53,52,54,53,43,25,52,50,44,46,41,48,77,72,64,54,50,64,66,58,45,15,62,76,71,72,47,54,57,68,57,41,49,55,47,46,52,53,40,66,71,41,65,81,38,75,93,42,37,69,63,49,51,58,44,40,54,64,70,75,58,84,82,76,79,91,86,83,83,81,86,82,90,131

Sequence (84 aa):
MKHSLTAIKRYILTFSRVAYLTEKGYSRKEIAFLVQISERLTREYQALYLQYKEDPAYKDRLEEILALNSQDCEVSKRGALKCA

Nearest PDB structures (foldseek):
  1fse-assembly1_A  TM=5.981E-01  e=6.436E-01  Bacillus subtilis
  1zlj-assembly2_C  TM=6.301E-01  e=2.784E+00  Mycobacterium tuberculosis
  1l3l-assembly2_A  TM=6.239E-01  e=3.130E+00  Agrobacterium tumefaciens
  2ozu-assembly1_A  TM=4.834E-01  e=2.625E+00  Homo sapiens
  4x6g-assembly2_E  TM=4.457E-01  e=2.202E+00  Pseudomonas aeruginosa PAO1

Secondary structure (DSSP, 8-state):
----HHHHHHHHHHHHHHHHHHHTT--HHHHHHHHTS-HHHHHHHHHHHHHHTT-HHHHHHHHHHHHGGGG--S----------

Foldseek 3Di:
DDDPPVNVVLVLLLLLQLLLVVVVVDDLVVSCVVSVHDSVVSVVSSVVSVVCCPPPVCPVVSVVSNVVVVPPPDDDDDDDDDDD

Radius of gyration: 15.54 Å; Cα contacts (8 Å, |Δi|>4): 45; chains: 1; bounding box: 26×33×58 Å